Protein AF-A0A453CY94-F1 (afdb_monomer_lite)

Sequence (156 aa):
DRNDCIFLKGLSEATDLELSADSVVTVLNRDLKWCPTFTKLKTLLLNDWCLAADHNALICFLQHSPILGKLTLQLFEGPSYVTEAEGIYKPLGQSVASNCLKIVEIKCANVDKKVHQILKILTTYGIHLEQISVQQTSRIPGSGCFNFVCTGFSEN

Radius of gyration: 15.53 Å; chains: 1; bounding box: 41×43×42 Å

InterPro domains:
  IPR053197 F-box/SCF ubiquitin ligase complex component [PTHR34223] (3-136)

Secondary structure (DSSP, 8-state):
-----HHHHHHTT-SEEEE---TT-HHHHHHHTTPPP-TT--EEEEEGGGGHHHHHHHHHHHHH-TT--EEEEEEPSS--------------SSPPPPTT--EEEEEESS--HHHHHHHHHHHHTT--GGGEEEEE--SSTTPPPEEEE-------

Foldseek 3Di:
DPQALPPQVVVLAPQEDEDEDDQPPPSVLSSLLVHAASARHAEYEYELNCCPDPSSNVLSCQQRDQQHAEYEYEYEDDDRPPDPDPSDNDRPPQAAGHPNHQAYEYEYQDCDPSVVVVVVVNVSNPNDLQRYWYWHDHPDVPDDIDIDRRPDDDDD

pLDDT: mean 76.23, std 16.31, range [31.98, 96.38]

Organism: Aegilops tauschii subsp. strangulata (NCBI:txid200361)

Structure (mmCIF, N/CA/C/O backbone):
data_AF-A0A453CY94-F1
#
_entry.id   AF-A0A453CY94-F1
#
loop_
_atom_site.group_PDB
_atom_site.id
_atom_site.type_symbol
_atom_site.label_atom_id
_atom_site.label_alt_id
_atom_site.label_comp_id
_atom_site.label_asym_id
_atom_site.label_entity_id
_atom_site.label_seq_id
_atom_site.pdbx_PDB_ins_code
_atom_site.Cartn_x
_atom_site.Cartn_y
_atom_site.Cartn_z
_atom_site.occupancy
_atom_site.B_iso_or_equiv
_atom_site.auth_seq_id
_atom_site.auth_comp_id
_atom_site.auth_asym_id
_atom_site.auth_atom_id
_atom_site.pdbx_PDB_model_num
ATOM 1 N N . ASP A 1 1 ? -8.847 11.989 -28.611 1.00 42.97 1 ASP A N 1
ATOM 2 C CA . ASP A 1 1 ? -9.359 11.746 -27.250 1.00 42.97 1 ASP A CA 1
ATOM 3 C C . ASP A 1 1 ? -9.644 10.284 -26.962 1.00 42.97 1 ASP A C 1
ATOM 5 O O . ASP A 1 1 ? -10.763 9.827 -27.134 1.00 42.97 1 ASP A O 1
ATOM 9 N N . ARG A 1 2 ? -8.626 9.533 -26.533 1.00 49.31 2 ARG A N 1
ATOM 10 C CA . ARG A 1 2 ? -8.796 8.266 -25.798 1.00 49.31 2 ARG A CA 1
ATOM 11 C C . ARG A 1 2 ? -7.675 8.169 -24.766 1.00 49.31 2 ARG A C 1
ATOM 13 O O . ARG A 1 2 ? -6.723 7.423 -24.940 1.00 49.31 2 ARG A O 1
ATOM 20 N N . ASN A 1 3 ? -7.764 9.027 -23.757 1.00 54.88 3 ASN A N 1
ATOM 21 C CA . ASN A 1 3 ? -6.901 9.047 -22.575 1.00 54.88 3 ASN A CA 1
ATOM 22 C C . ASN A 1 3 ? -7.761 8.702 -21.348 1.00 54.88 3 ASN A C 1
ATOM 24 O O . ASN A 1 3 ? -7.775 9.435 -20.368 1.00 54.88 3 ASN A O 1
ATOM 28 N N . ASP A 1 4 ? -8.527 7.615 -21.443 1.00 59.69 4 ASP A N 1
ATOM 29 C CA . ASP A 1 4 ? -9.346 7.118 -20.340 1.00 59.69 4 ASP A CA 1
ATOM 30 C C . ASP A 1 4 ? -8.654 5.926 -19.681 1.00 59.69 4 ASP A C 1
ATOM 32 O O . ASP A 1 4 ? -8.103 5.061 -20.362 1.00 59.69 4 ASP A O 1
ATOM 36 N N . CYS A 1 5 ? -8.731 5.869 -18.354 1.00 65.75 5 CYS A N 1
ATOM 37 C CA . CYS A 1 5 ? -8.291 4.741 -17.543 1.00 65.75 5 CYS A CA 1
ATOM 38 C C . CYS A 1 5 ? -9.283 3.574 -17.654 1.00 65.75 5 CYS A C 1
ATOM 40 O O . CYS A 1 5 ? -10.140 3.397 -16.789 1.00 65.75 5 CYS A O 1
ATOM 42 N N . ILE A 1 6 ? -9.266 2.823 -18.755 1.00 76.00 6 ILE A N 1
ATOM 43 C CA . ILE A 1 6 ? -10.282 1.786 -19.002 1.00 76.00 6 ILE A CA 1
ATOM 44 C C . ILE A 1 6 ? -10.113 0.613 -18.029 1.00 76.00 6 ILE A C 1
ATOM 46 O O . ILE A 1 6 ? -11.109 0.090 -17.527 1.00 76.00 6 ILE A O 1
ATOM 50 N N . PHE A 1 7 ? -8.873 0.213 -17.737 1.00 79.81 7 PHE A N 1
ATOM 51 C CA . PHE A 1 7 ? -8.598 -0.961 -16.918 1.00 79.81 7 PHE A CA 1
ATOM 52 C C . PHE A 1 7 ? -8.897 -0.693 -15.442 1.00 79.81 7 PHE A C 1
ATOM 54 O O . PHE A 1 7 ? -9.729 -1.387 -14.859 1.00 79.81 7 PHE A O 1
ATOM 61 N N . LEU A 1 8 ? -8.298 0.341 -14.836 1.00 83.69 8 LEU A N 1
ATOM 62 C CA . LEU A 1 8 ? -8.512 0.590 -13.402 1.00 83.69 8 LEU A CA 1
ATOM 63 C C . LEU A 1 8 ? -9.943 1.054 -13.105 1.00 83.69 8 LEU A C 1
ATOM 65 O O . LEU A 1 8 ? -10.459 0.759 -12.030 1.00 83.69 8 LEU A O 1
ATOM 69 N N . LYS A 1 9 ? -10.625 1.728 -14.044 1.00 85.25 9 LYS A N 1
ATOM 70 C CA . LYS A 1 9 ? -12.039 2.104 -13.865 1.00 85.25 9 LYS A CA 1
ATOM 71 C C . LYS A 1 9 ? -12.954 0.885 -13.794 1.00 85.25 9 LYS A C 1
ATOM 73 O O . LYS A 1 9 ? -13.926 0.911 -13.052 1.00 85.25 9 LYS A O 1
ATOM 78 N N . GLY A 1 10 ? -12.631 -0.197 -14.503 1.00 86.12 10 GLY A N 1
ATOM 79 C CA . GLY A 1 10 ? -13.343 -1.469 -14.347 1.00 86.12 10 GLY A CA 1
ATOM 80 C C . GLY A 1 10 ? -13.197 -2.078 -12.946 1.00 86.12 10 GLY A C 1
ATOM 81 O O . GLY A 1 10 ? -14.037 -2.873 -12.534 1.00 86.12 10 GLY A O 1
ATOM 82 N N . LEU A 1 11 ? -12.160 -1.679 -12.202 1.00 88.75 11 LEU A N 1
ATOM 83 C CA . LEU A 1 11 ? -11.826 -2.190 -10.874 1.00 88.75 11 LEU A CA 1
ATOM 84 C C . LEU A 1 11 ? -12.239 -1.245 -9.733 1.00 88.75 11 LEU A C 1
ATOM 86 O O . LEU A 1 11 ? -12.098 -1.617 -8.571 1.00 88.75 11 LEU A O 1
ATOM 90 N N . SER A 1 12 ? -12.756 -0.041 -10.016 1.00 88.62 12 SER A N 1
ATOM 91 C CA . SER A 1 12 ? -13.004 0.989 -8.987 1.00 88.62 12 SER A CA 1
ATOM 92 C C . SER A 1 12 ? -14.051 0.590 -7.942 1.00 88.62 12 SER A C 1
ATOM 94 O O . SER A 1 12 ? -14.045 1.103 -6.823 1.00 88.62 12 SER A O 1
ATOM 96 N N . GLU A 1 13 ? -14.940 -0.338 -8.299 1.00 92.00 13 GLU A N 1
ATOM 97 C CA . GLU A 1 13 ? -15.988 -0.866 -7.422 1.00 92.00 13 GLU A CA 1
ATOM 98 C C . GLU A 1 13 ? -15.518 -2.034 -6.540 1.00 92.00 13 GLU A C 1
ATOM 100 O O . GLU A 1 13 ? -16.276 -2.497 -5.682 1.00 92.00 13 GLU A O 1
ATOM 105 N N . ALA A 1 14 ? -14.286 -2.519 -6.734 1.00 94.19 14 ALA A N 1
ATOM 106 C CA . ALA A 1 14 ? -13.733 -3.614 -5.952 1.00 94.19 14 ALA A CA 1
ATOM 107 C C . ALA A 1 14 ? -13.560 -3.216 -4.479 1.00 94.19 14 ALA A C 1
ATOM 109 O O . ALA A 1 14 ? -13.197 -2.088 -4.142 1.00 94.19 14 ALA A O 1
ATOM 110 N N . THR A 1 15 ? -13.832 -4.172 -3.591 1.00 95.81 15 THR A N 1
ATOM 111 C CA . THR A 1 15 ? -13.628 -4.006 -2.142 1.00 95.81 15 THR A CA 1
ATOM 112 C C . THR A 1 15 ? -12.268 -4.545 -1.706 1.00 95.81 15 THR A C 1
ATOM 114 O O . THR A 1 15 ? -11.629 -3.984 -0.821 1.00 95.81 15 THR A O 1
ATOM 117 N N . ASP A 1 16 ? -11.805 -5.588 -2.382 1.00 96.38 16 ASP A N 1
ATOM 118 C CA . ASP A 1 16 ? -10.531 -6.251 -2.164 1.00 96.38 16 ASP A CA 1
ATOM 119 C C . ASP A 1 16 ? -9.881 -6.406 -3.534 1.00 96.38 16 ASP A C 1
ATOM 121 O O . ASP A 1 16 ? -10.534 -6.859 -4.481 1.00 96.38 16 ASP A O 1
ATOM 125 N N . LEU A 1 17 ? -8.631 -5.973 -3.663 1.00 94.12 17 LEU A N 1
ATOM 126 C CA . LEU A 1 17 ? -7.941 -5.984 -4.943 1.00 94.12 17 LEU A CA 1
ATOM 127 C C . LEU A 1 17 ? -6.526 -6.528 -4.790 1.00 94.12 17 LEU A C 1
ATOM 129 O O . LEU A 1 17 ? -5.736 -6.037 -3.989 1.00 94.12 17 LEU A O 1
ATOM 133 N N . GLU A 1 18 ? -6.201 -7.516 -5.613 1.00 93.62 18 GLU A N 1
ATOM 134 C CA . GLU A 1 18 ? -4.843 -8.001 -5.803 1.00 93.62 18 GLU A CA 1
ATOM 135 C C . GLU A 1 18 ? -4.397 -7.656 -7.223 1.00 93.62 18 GLU A C 1
ATOM 137 O O . GLU A 1 18 ? -5.007 -8.090 -8.201 1.00 93.62 18 GLU A O 1
ATOM 142 N N . LEU A 1 19 ? -3.332 -6.863 -7.334 1.00 87.50 19 LEU A N 1
ATOM 143 C CA . LEU A 1 19 ? -2.706 -6.531 -8.607 1.00 87.50 19 LEU A CA 1
ATOM 144 C C . LEU A 1 19 ? -1.270 -7.036 -8.607 1.00 87.50 19 LEU A C 1
ATOM 146 O O . LEU A 1 19 ? -0.337 -6.376 -8.144 1.00 87.50 19 LEU A O 1
ATOM 150 N N . SER A 1 20 ? -1.109 -8.212 -9.197 1.00 82.88 20 SER A N 1
ATOM 151 C CA . SER A 1 20 ? 0.176 -8.852 -9.441 1.00 82.88 20 SER A CA 1
ATOM 152 C C . SER A 1 20 ? 0.448 -8.839 -10.941 1.00 82.88 20 SER A C 1
ATOM 154 O O . SER A 1 20 ? -0.401 -9.223 -11.743 1.00 82.88 20 SER A O 1
ATOM 156 N N . ALA A 1 21 ? 1.626 -8.368 -11.324 1.00 75.44 21 ALA A N 1
ATOM 157 C CA . ALA A 1 21 ? 2.055 -8.293 -12.710 1.00 75.44 21 ALA A CA 1
ATOM 158 C C . ALA A 1 21 ? 3.560 -8.537 -12.812 1.00 75.44 21 ALA A C 1
ATOM 160 O O . ALA A 1 21 ? 4.316 -8.151 -11.920 1.00 75.44 21 ALA A O 1
ATOM 161 N N . ASP A 1 22 ? 3.980 -9.143 -13.918 1.00 69.19 22 ASP A N 1
ATOM 162 C CA . ASP A 1 22 ? 5.385 -9.173 -14.311 1.00 69.19 22 ASP A CA 1
ATOM 163 C C . ASP A 1 22 ? 5.764 -7.834 -14.960 1.00 69.19 22 ASP A C 1
ATOM 165 O O . ASP A 1 22 ? 4.901 -7.126 -15.481 1.00 69.19 22 ASP A O 1
ATOM 169 N N . SER A 1 23 ? 7.049 -7.469 -14.934 1.00 56.78 23 SER A N 1
ATOM 170 C CA . SER A 1 23 ? 7.598 -6.122 -15.212 1.00 56.78 23 SER A CA 1
ATOM 171 C C . SER A 1 23 ? 7.249 -5.464 -16.567 1.00 56.78 23 SER A C 1
ATOM 173 O O . SER A 1 23 ? 7.697 -4.355 -16.848 1.00 56.78 23 SER A O 1
ATOM 175 N N . VAL A 1 24 ? 6.432 -6.097 -17.411 1.00 53.22 2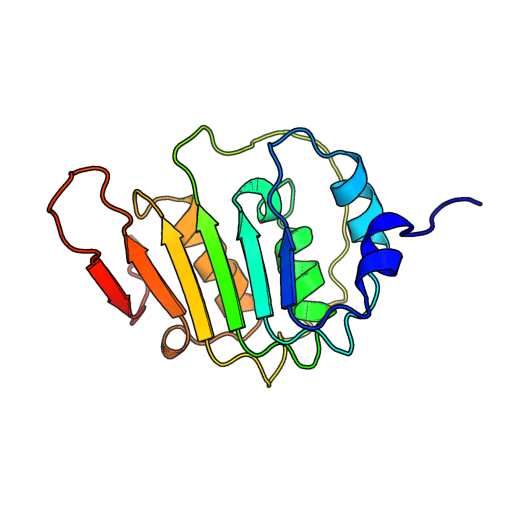4 VAL A N 1
ATOM 176 C CA . VAL A 1 24 ? 6.133 -5.714 -18.800 1.00 53.22 24 VAL A CA 1
ATOM 177 C C . VAL A 1 24 ? 4.782 -4.984 -18.953 1.00 53.22 24 VAL A C 1
ATOM 179 O O . VAL A 1 24 ? 4.340 -4.702 -20.069 1.00 53.2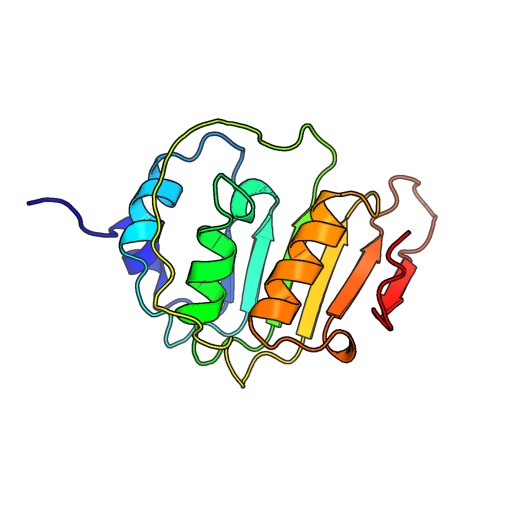2 24 VAL A O 1
ATOM 182 N N . VAL A 1 25 ? 4.077 -4.633 -17.872 1.00 58.47 25 VAL A N 1
ATOM 183 C CA . VAL A 1 25 ? 2.702 -4.109 -18.000 1.00 58.47 25 VAL A CA 1
ATOM 184 C C . VAL A 1 25 ? 2.655 -2.603 -18.313 1.00 58.47 25 VAL A C 1
ATOM 186 O O . VAL A 1 25 ? 2.367 -1.748 -17.479 1.00 58.47 25 VAL A O 1
ATOM 189 N N . THR A 1 26 ? 2.862 -2.276 -19.593 1.00 58.97 26 THR A N 1
ATOM 190 C CA . THR A 1 26 ? 2.712 -0.915 -20.151 1.00 58.97 26 THR A CA 1
ATOM 191 C C . THR A 1 26 ? 1.274 -0.381 -20.133 1.00 58.97 26 THR A C 1
ATOM 193 O O . THR A 1 26 ? 1.070 0.821 -20.300 1.00 58.97 26 THR A O 1
ATOM 196 N N . VAL A 1 27 ? 0.270 -1.251 -19.981 1.00 64.00 27 VAL A N 1
ATOM 197 C CA . VAL A 1 27 ? -1.152 -0.859 -19.927 1.00 64.00 27 VAL A CA 1
ATOM 198 C C . VAL A 1 27 ? -1.468 -0.229 -18.577 1.00 64.00 27 VAL A C 1
ATOM 200 O O . VAL A 1 27 ? -2.025 0.859 -18.510 1.00 64.00 27 VAL A O 1
ATOM 203 N N . LEU A 1 28 ? -1.026 -0.872 -17.503 1.00 68.50 28 LEU A N 1
ATOM 204 C CA . LEU A 1 28 ? -1.315 -0.430 -16.151 1.00 68.50 28 LEU A CA 1
ATOM 205 C C . LEU A 1 28 ? -0.565 0.869 -15.833 1.00 68.50 28 LEU A C 1
ATOM 207 O O . LEU A 1 28 ? -1.178 1.808 -15.340 1.00 68.50 28 LEU A O 1
ATOM 211 N N . ASN A 1 29 ? 0.696 0.996 -16.262 1.00 67.88 29 ASN A N 1
ATOM 212 C CA . ASN A 1 29 ? 1.445 2.254 -16.147 1.00 67.88 29 ASN A CA 1
ATOM 213 C C . ASN A 1 29 ? 0.792 3.436 -16.885 1.00 67.88 29 ASN A C 1
ATOM 215 O O . ASN A 1 29 ? 0.847 4.565 -16.400 1.00 67.88 29 ASN A O 1
ATOM 219 N N . ARG A 1 30 ? 0.156 3.200 -18.041 1.00 68.06 30 ARG A N 1
ATOM 220 C CA . ARG A 1 30 ? -0.578 4.249 -18.772 1.00 68.06 30 ARG A CA 1
ATOM 221 C C . ARG A 1 30 ? -1.836 4.693 -18.029 1.00 68.06 30 ARG A C 1
ATOM 223 O O . ARG A 1 30 ? -2.122 5.888 -17.969 1.00 68.06 30 ARG A O 1
ATOM 230 N N . ASP A 1 31 ? -2.544 3.738 -17.446 1.00 72.38 31 ASP A N 1
ATOM 231 C CA . ASP A 1 31 ? -3.799 3.961 -16.737 1.00 72.38 31 ASP A CA 1
ATOM 232 C C . ASP A 1 31 ? -3.599 4.689 -15.396 1.00 72.38 31 ASP A C 1
ATOM 234 O O . ASP A 1 31 ? -4.456 5.482 -15.005 1.00 72.38 31 ASP A O 1
ATOM 238 N N . LEU A 1 32 ? -2.445 4.520 -14.737 1.00 74.62 32 LEU A N 1
ATOM 239 C CA . LEU A 1 32 ? -2.110 5.216 -13.484 1.00 74.62 32 LEU A CA 1
ATOM 240 C C . LEU A 1 32 ? -2.148 6.746 -13.598 1.00 74.62 32 LEU A C 1
ATOM 242 O O . LEU A 1 32 ? -2.499 7.425 -12.634 1.00 74.62 32 LEU A O 1
ATOM 246 N N . LYS A 1 33 ? -1.848 7.310 -14.777 1.00 70.50 33 LYS A N 1
ATOM 247 C CA . LYS A 1 33 ? -1.951 8.761 -15.021 1.00 70.50 33 LYS A CA 1
ATOM 248 C C . LYS A 1 33 ? -3.374 9.292 -14.816 1.00 70.50 33 LYS A C 1
ATOM 250 O O . LYS A 1 33 ? -3.555 10.456 -14.473 1.00 70.50 33 LYS A O 1
ATOM 255 N N . TRP A 1 34 ? -4.366 8.437 -15.029 1.00 74.19 34 TRP A N 1
ATOM 256 C CA . TRP A 1 34 ? -5.790 8.749 -14.968 1.00 74.19 34 TRP A CA 1
ATOM 257 C C . TRP A 1 34 ? -6.482 7.921 -13.883 1.00 74.19 34 TRP A C 1
ATOM 259 O O . TRP A 1 34 ? -7.645 7.545 -14.029 1.00 74.19 34 TRP A O 1
ATOM 269 N N . CYS A 1 35 ? -5.739 7.608 -12.819 1.00 78.56 35 CYS A N 1
ATOM 270 C CA . CYS A 1 35 ? -6.172 6.721 -11.754 1.00 78.56 35 CYS A CA 1
ATOM 271 C C . CYS A 1 35 ? -7.560 7.106 -11.207 1.00 78.56 35 CYS A C 1
ATOM 273 O O . CYS A 1 35 ? -7.747 8.237 -10.745 1.00 78.56 35 CYS A O 1
ATOM 275 N N . PRO A 1 36 ? -8.549 6.197 -11.247 1.00 85.44 36 PRO A N 1
ATOM 276 C CA . PRO A 1 36 ? -9.867 6.465 -10.697 1.00 85.44 36 PRO A CA 1
ATOM 277 C C . PRO A 1 36 ? -9.820 6.440 -9.169 1.00 85.44 36 PRO A C 1
ATOM 279 O O . PRO A 1 36 ? -8.944 5.824 -8.566 1.00 85.44 36 PRO A O 1
ATOM 282 N N . THR A 1 37 ? -10.810 7.060 -8.533 1.00 90.06 37 THR A N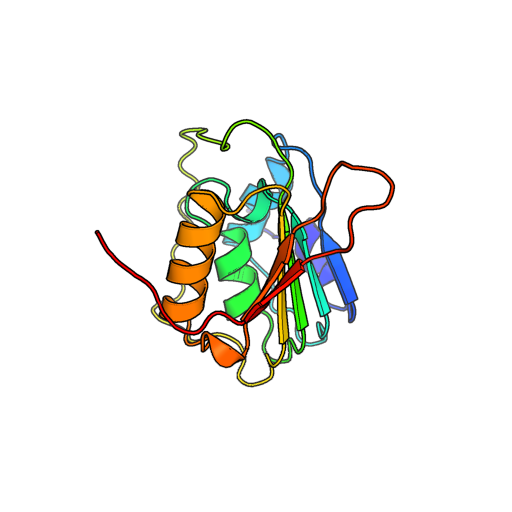 1
ATOM 283 C CA . THR A 1 37 ? -11.011 6.912 -7.089 1.00 90.06 37 THR A CA 1
ATOM 284 C C . THR A 1 37 ? -11.630 5.551 -6.784 1.00 90.06 37 THR A C 1
ATOM 286 O O . THR A 1 37 ? -12.715 5.227 -7.264 1.00 90.06 37 THR A O 1
ATOM 289 N N . PHE A 1 38 ? -10.970 4.779 -5.931 1.00 92.12 38 PHE A N 1
ATOM 290 C CA . PHE A 1 38 ? -11.426 3.490 -5.431 1.00 92.12 38 PHE A CA 1
ATOM 291 C C . PHE A 1 38 ? -12.234 3.687 -4.146 1.00 92.12 38 PHE A C 1
ATOM 293 O O . PHE A 1 38 ? -11.751 3.490 -3.031 1.00 92.12 38 PHE A O 1
ATOM 300 N N . THR A 1 39 ? -13.489 4.114 -4.281 1.00 91.12 39 THR A N 1
ATOM 301 C CA . THR A 1 39 ? -14.326 4.510 -3.133 1.00 91.12 39 THR A CA 1
ATOM 302 C C . THR A 1 39 ? -14.711 3.355 -2.208 1.00 91.12 39 THR A C 1
ATOM 304 O O . THR A 1 39 ? -15.160 3.604 -1.093 1.00 91.12 39 THR A O 1
ATOM 307 N N . LYS A 1 40 ? -14.579 2.103 -2.667 1.00 94.75 40 LYS A N 1
ATOM 308 C CA . LYS A 1 40 ? -14.967 0.892 -1.923 1.00 94.75 40 LYS A CA 1
ATOM 309 C C . LYS A 1 40 ? -13.784 0.039 -1.465 1.00 94.75 40 LYS A C 1
ATOM 311 O O . LYS A 1 40 ? -13.995 -0.891 -0.690 1.00 94.75 40 LYS A O 1
ATOM 316 N N . LEU A 1 41 ? -12.570 0.355 -1.907 1.00 96.19 41 LEU A N 1
ATOM 317 C CA . LEU A 1 41 ? -11.404 -0.494 -1.704 1.00 96.19 41 LEU A CA 1
ATOM 318 C C . LEU A 1 41 ? -10.934 -0.455 -0.247 1.00 96.19 41 LEU A C 1
ATOM 320 O O . LEU A 1 41 ? -10.528 0.588 0.258 1.00 96.19 41 LEU A O 1
ATOM 324 N N . LYS A 1 42 ? -10.984 -1.610 0.416 1.00 95.69 42 LYS A N 1
ATOM 325 C CA . LYS A 1 42 ? -10.601 -1.824 1.817 1.00 95.69 42 LYS A CA 1
ATOM 326 C C . LYS A 1 42 ? -9.279 -2.560 1.952 1.00 95.69 42 LYS A C 1
ATOM 328 O O . LYS A 1 42 ? -8.538 -2.274 2.894 1.00 95.69 42 LYS A O 1
ATOM 333 N N . THR A 1 43 ? -8.982 -3.489 1.047 1.00 96.38 43 THR A N 1
ATOM 334 C CA . THR A 1 43 ? -7.714 -4.222 1.048 1.00 96.38 43 THR A CA 1
ATOM 335 C C . THR A 1 43 ? -7.060 -4.164 -0.324 1.00 96.38 43 THR A C 1
ATOM 337 O O . THR A 1 43 ? -7.732 -4.266 -1.350 1.00 96.38 43 THR A O 1
ATOM 340 N N . LEU A 1 44 ? -5.744 -3.962 -0.336 1.00 95.94 44 LEU A N 1
ATOM 341 C CA . LEU A 1 44 ? -4.952 -3.883 -1.555 1.00 95.94 44 LEU A CA 1
ATOM 342 C C . LEU A 1 44 ? -3.676 -4.707 -1.409 1.00 95.94 44 LEU A C 1
ATOM 344 O O . LEU A 1 44 ? -2.921 -4.506 -0.456 1.00 95.94 44 LEU A O 1
ATOM 348 N N . LEU A 1 45 ? -3.416 -5.579 -2.380 1.00 94.81 45 LEU A N 1
ATOM 349 C CA . LEU A 1 45 ? -2.141 -6.266 -2.548 1.00 94.81 45 LEU A CA 1
ATOM 350 C C . LEU A 1 45 ? -1.483 -5.825 -3.855 1.00 94.81 45 LEU A C 1
ATOM 352 O O . LEU A 1 45 ? -2.098 -5.894 -4.919 1.00 94.81 45 LEU A O 1
ATOM 356 N N . LEU A 1 46 ? -0.224 -5.402 -3.765 1.00 91.44 46 LEU A N 1
ATOM 357 C CA . LEU A 1 46 ? 0.628 -5.060 -4.903 1.00 91.44 46 LEU A CA 1
ATOM 358 C C . LEU A 1 46 ? 1.931 -5.863 -4.831 1.00 91.44 46 LEU A C 1
ATOM 360 O O . LEU A 1 46 ? 2.396 -6.176 -3.733 1.00 91.44 46 LEU A O 1
ATOM 364 N N . ASN A 1 47 ? 2.546 -6.153 -5.978 1.00 87.38 47 ASN A N 1
ATOM 365 C CA . ASN A 1 47 ? 3.897 -6.719 -6.024 1.00 87.38 47 ASN A CA 1
ATOM 366 C C . ASN A 1 47 ? 4.959 -5.665 -6.425 1.00 87.38 47 ASN A C 1
ATOM 368 O O . ASN A 1 47 ? 4.623 -4.494 -6.598 1.00 87.38 47 ASN A O 1
ATOM 372 N N . ASP A 1 48 ? 6.224 -6.072 -6.597 1.00 83.06 48 ASP A N 1
ATOM 373 C CA . ASP A 1 48 ? 7.360 -5.210 -6.983 1.00 83.06 48 ASP A CA 1
ATOM 374 C C . ASP A 1 48 ? 7.092 -4.192 -8.102 1.00 83.06 48 ASP A C 1
ATOM 376 O O . ASP A 1 48 ? 7.703 -3.119 -8.101 1.00 83.06 48 ASP A O 1
ATOM 380 N N . TRP A 1 49 ? 6.204 -4.495 -9.059 1.00 81.19 49 TRP A N 1
ATOM 381 C CA . TRP A 1 49 ? 5.889 -3.577 -10.156 1.00 81.19 49 TRP A CA 1
ATOM 382 C C . TRP A 1 49 ? 5.353 -2.236 -9.642 1.00 81.19 49 TRP A C 1
ATOM 384 O O . TRP A 1 49 ? 5.492 -1.234 -10.335 1.00 81.19 49 TRP A O 1
ATOM 394 N N . CYS A 1 50 ? 4.784 -2.163 -8.432 1.00 82.25 50 CYS A N 1
ATOM 395 C CA . CYS A 1 50 ? 4.241 -0.909 -7.909 1.00 82.25 50 CYS A CA 1
ATOM 396 C C . CYS A 1 50 ? 5.303 0.158 -7.634 1.00 82.25 50 CYS A C 1
ATOM 398 O O . CYS A 1 50 ? 4.981 1.325 -7.400 1.00 82.25 50 CYS A O 1
ATOM 400 N N . LEU A 1 51 ? 6.564 -0.260 -7.625 1.00 76.75 51 LEU A N 1
ATOM 401 C CA . LEU A 1 51 ? 7.704 0.610 -7.460 1.00 76.75 51 LEU A CA 1
ATOM 402 C C . LEU A 1 51 ? 8.292 1.043 -8.820 1.00 76.75 51 LEU A C 1
ATOM 404 O O . LEU A 1 51 ? 9.211 1.865 -8.820 1.00 76.75 51 LEU A O 1
ATOM 408 N N . ALA A 1 52 ? 7.765 0.516 -9.945 1.00 72.19 52 ALA A N 1
ATOM 409 C CA . ALA A 1 52 ? 8.093 0.903 -11.326 1.00 72.19 52 ALA A CA 1
ATOM 410 C C . ALA A 1 52 ? 8.171 2.417 -11.506 1.00 72.19 52 ALA A C 1
ATOM 412 O O . ALA A 1 52 ? 7.506 3.131 -10.761 1.00 72.19 52 ALA A O 1
ATOM 413 N N . ALA A 1 53 ? 9.010 2.857 -12.462 1.00 58.19 53 ALA A N 1
ATOM 414 C CA . ALA A 1 53 ? 9.438 4.243 -12.696 1.00 58.19 53 ALA A CA 1
ATOM 415 C C . ALA A 1 53 ? 8.537 5.296 -12.016 1.00 58.19 53 ALA A C 1
ATOM 417 O O . ALA A 1 53 ? 7.350 5.407 -12.327 1.00 58.19 53 ALA A O 1
ATOM 418 N N . ASP A 1 54 ? 9.137 6.020 -11.066 1.00 62.12 54 ASP A N 1
ATOM 419 C CA . ASP A 1 54 ? 8.552 7.072 -10.219 1.00 62.12 54 ASP A CA 1
ATOM 420 C C . ASP A 1 54 ? 7.548 6.635 -9.128 1.00 62.12 54 ASP A C 1
ATOM 422 O O . ASP A 1 54 ? 6.943 7.481 -8.469 1.00 62.12 54 ASP A O 1
ATOM 426 N N . HIS A 1 55 ? 7.400 5.329 -8.856 1.00 65.44 55 HIS A N 1
ATOM 427 C CA . HIS A 1 55 ? 6.556 4.795 -7.760 1.00 65.44 55 HIS A CA 1
ATOM 428 C C . HIS A 1 55 ? 5.077 5.169 -7.892 1.00 65.44 55 HIS A C 1
ATOM 430 O O . HIS A 1 55 ? 4.313 5.196 -6.921 1.00 65.44 55 HIS A O 1
ATOM 436 N N . ASN A 1 56 ? 4.668 5.425 -9.130 1.00 73.31 56 ASN A N 1
ATOM 437 C CA . ASN A 1 56 ? 3.389 6.028 -9.481 1.00 73.31 56 ASN A CA 1
ATOM 438 C C . ASN A 1 56 ? 2.194 5.192 -9.045 1.00 73.31 56 ASN A C 1
ATOM 440 O O . ASN A 1 56 ? 1.131 5.722 -8.735 1.00 73.31 56 ASN A O 1
ATOM 444 N N . ALA A 1 57 ? 2.369 3.875 -9.009 1.00 82.44 57 ALA A N 1
ATOM 445 C CA . ALA A 1 57 ? 1.303 2.965 -8.650 1.00 82.44 57 ALA A CA 1
ATOM 446 C C . ALA A 1 57 ? 0.986 3.029 -7.164 1.00 82.44 57 ALA A C 1
ATOM 448 O O . ALA A 1 57 ? -0.156 3.285 -6.790 1.00 82.44 57 ALA A O 1
ATOM 449 N N . LEU A 1 58 ? 2.009 2.829 -6.326 1.00 87.69 58 LEU A N 1
ATOM 450 C CA . LEU A 1 58 ? 1.859 2.880 -4.879 1.00 87.69 58 LEU A CA 1
ATOM 451 C C . LEU A 1 58 ? 1.284 4.235 -4.461 1.00 87.69 58 LEU A C 1
ATOM 453 O O . LEU A 1 58 ? 0.302 4.282 -3.725 1.00 87.69 58 LEU A O 1
ATOM 457 N N . ILE A 1 59 ? 1.844 5.325 -4.993 1.00 86.25 59 ILE A N 1
ATOM 458 C CA . ILE A 1 59 ? 1.367 6.678 -4.706 1.00 86.25 59 ILE A CA 1
ATOM 459 C C . ILE A 1 59 ? -0.079 6.865 -5.174 1.00 86.25 59 ILE A C 1
ATOM 461 O O . ILE A 1 59 ? -0.893 7.337 -4.378 1.00 86.25 59 ILE A O 1
ATOM 465 N N . CYS A 1 60 ? -0.430 6.455 -6.404 1.00 86.06 60 CYS A N 1
ATOM 466 C CA . CYS A 1 60 ? -1.815 6.541 -6.866 1.00 86.06 60 CYS A CA 1
ATOM 467 C C . CYS A 1 60 ? -2.754 5.866 -5.860 1.00 86.06 60 CYS A C 1
ATOM 469 O O . CYS A 1 60 ? -3.709 6.492 -5.402 1.00 86.06 60 CYS A O 1
ATOM 471 N N . PHE A 1 61 ? -2.514 4.602 -5.509 1.00 89.75 61 PHE A N 1
ATOM 472 C CA . PHE A 1 61 ? -3.467 3.874 -4.677 1.00 89.75 61 PHE A CA 1
ATOM 473 C C . PHE A 1 61 ? -3.593 4.481 -3.280 1.00 89.75 61 PHE A C 1
ATOM 475 O O . PHE A 1 61 ? -4.705 4.534 -2.754 1.00 89.75 61 PHE A O 1
ATOM 482 N N . LEU A 1 62 ? -2.500 4.995 -2.709 1.00 89.00 62 LEU A N 1
ATOM 483 C CA . LEU A 1 62 ? -2.534 5.708 -1.431 1.00 89.00 62 LEU A CA 1
ATOM 484 C C . LEU A 1 62 ? -3.395 6.978 -1.496 1.00 89.00 62 LEU A C 1
ATOM 486 O O . LEU A 1 62 ? -4.134 7.249 -0.551 1.00 89.00 62 LEU A O 1
ATOM 490 N N . GLN A 1 63 ? -3.333 7.727 -2.603 1.00 86.94 63 GLN A N 1
ATOM 491 C CA . GLN A 1 63 ? -4.080 8.979 -2.785 1.00 86.94 63 GLN A CA 1
ATOM 492 C C . GLN A 1 63 ? -5.539 8.766 -3.221 1.00 86.94 63 GLN A C 1
ATOM 494 O O . GLN A 1 63 ? -6.413 9.558 -2.872 1.00 86.94 63 GLN A O 1
ATOM 499 N N . HIS A 1 64 ? -5.821 7.704 -3.977 1.00 89.69 64 HIS A N 1
ATOM 500 C CA . HIS A 1 64 ? -7.117 7.475 -4.621 1.00 89.69 64 HIS A CA 1
ATOM 501 C C . HIS A 1 64 ? -8.000 6.439 -3.912 1.00 89.69 64 HIS A C 1
ATOM 503 O O . HIS A 1 64 ? -9.099 6.155 -4.387 1.00 89.69 64 HIS A O 1
ATOM 509 N N . SER A 1 65 ? -7.575 5.900 -2.767 1.00 92.81 65 SER A N 1
ATOM 510 C CA . SER A 1 65 ? -8.331 4.887 -2.010 1.00 92.81 65 SER A CA 1
ATOM 511 C C . SER A 1 65 ? -8.705 5.411 -0.618 1.00 92.81 65 SER A C 1
ATOM 513 O O . SER A 1 65 ? -8.074 5.040 0.371 1.00 92.81 65 SER A O 1
ATOM 515 N N . PRO A 1 66 ? -9.726 6.281 -0.492 1.00 90.06 66 PRO A N 1
ATOM 516 C CA . PRO A 1 66 ? -9.994 7.041 0.733 1.00 90.06 66 PRO A CA 1
ATOM 517 C C . PRO A 1 66 ? -10.362 6.187 1.951 1.00 90.06 66 PRO A C 1
ATOM 519 O O . PRO A 1 66 ? -10.216 6.668 3.072 1.00 90.06 66 PRO A O 1
ATOM 522 N N . ILE A 1 67 ? -10.806 4.940 1.760 1.00 93.62 67 ILE A N 1
ATOM 523 C CA . ILE A 1 67 ? -11.211 4.028 2.844 1.00 93.62 67 ILE A CA 1
ATOM 524 C C . ILE A 1 67 ? -10.315 2.786 2.974 1.00 93.62 67 ILE A C 1
ATOM 526 O O . ILE A 1 67 ? -10.702 1.821 3.641 1.00 93.62 67 ILE A O 1
ATOM 530 N N . LEU A 1 68 ? -9.141 2.792 2.334 1.00 95.06 68 LEU A N 1
ATOM 531 C CA . LEU A 1 68 ? -8.216 1.663 2.358 1.00 95.06 68 LEU A CA 1
ATOM 532 C C . LEU A 1 68 ? -7.811 1.354 3.799 1.00 95.06 68 LEU A C 1
ATOM 534 O O . LEU A 1 68 ? -7.267 2.211 4.481 1.00 95.06 68 LEU A O 1
ATOM 538 N N . GLY A 1 69 ? -8.082 0.135 4.262 1.00 94.19 69 GLY A N 1
ATOM 539 C CA . GLY A 1 69 ? -7.802 -0.307 5.629 1.00 94.19 69 GLY A CA 1
ATOM 540 C C . GLY A 1 69 ? -6.503 -1.096 5.767 1.00 94.19 69 GLY A C 1
ATOM 541 O O . GLY A 1 69 ? -5.821 -0.985 6.791 1.00 94.19 69 GLY A O 1
ATOM 542 N N . LYS A 1 70 ? -6.158 -1.879 4.738 1.00 95.88 70 LYS A N 1
ATOM 543 C CA . LYS A 1 70 ? -4.969 -2.736 4.704 1.00 95.88 70 LYS A CA 1
ATOM 544 C C . LYS A 1 70 ? -4.249 -2.643 3.359 1.00 95.88 70 LYS A C 1
ATOM 546 O O . LYS A 1 70 ? -4.869 -2.823 2.314 1.00 95.88 70 LYS A O 1
ATOM 551 N N . LEU A 1 71 ? -2.934 -2.455 3.413 1.00 95.75 71 LEU A N 1
ATOM 552 C CA . LEU A 1 71 ? -2.023 -2.541 2.273 1.00 95.75 71 LEU A CA 1
ATOM 553 C C . LEU A 1 71 ? -1.047 -3.705 2.475 1.00 95.75 71 LEU A C 1
ATOM 555 O O . LEU A 1 71 ? -0.439 -3.829 3.537 1.00 95.75 71 LEU A O 1
ATOM 559 N N . THR A 1 72 ? -0.855 -4.529 1.450 1.00 94.94 72 THR A N 1
ATOM 560 C CA . THR A 1 72 ? 0.175 -5.569 1.413 1.00 94.94 72 THR A CA 1
ATOM 561 C C . THR A 1 72 ? 1.073 -5.367 0.193 1.00 94.94 72 THR A C 1
ATOM 563 O O . THR A 1 72 ? 0.591 -5.284 -0.933 1.00 94.94 72 THR A O 1
ATOM 566 N N . LEU A 1 73 ? 2.384 -5.301 0.413 1.00 92.94 73 LEU A N 1
ATOM 567 C CA . LEU A 1 73 ? 3.409 -5.201 -0.623 1.00 92.94 73 LEU A CA 1
ATOM 568 C C . LEU A 1 73 ? 4.199 -6.504 -0.654 1.00 92.94 73 LEU A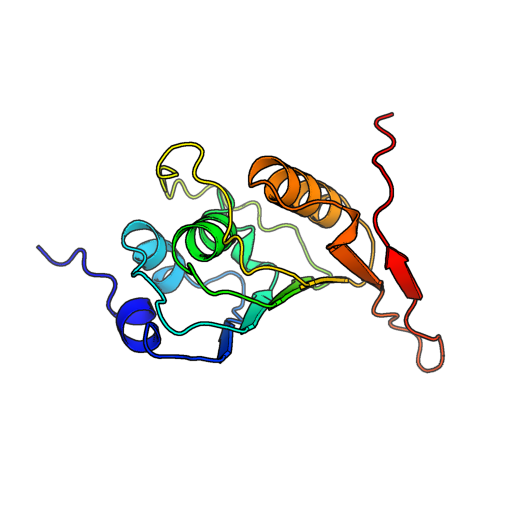 C 1
ATOM 570 O O . LEU A 1 73 ? 4.849 -6.848 0.329 1.00 92.94 73 LEU A O 1
ATOM 574 N N . GLN A 1 74 ? 4.129 -7.237 -1.760 1.00 91.38 74 GLN A N 1
ATOM 575 C CA . GLN A 1 74 ? 4.803 -8.519 -1.929 1.00 91.38 74 GLN A CA 1
ATOM 576 C C . GLN A 1 74 ? 5.999 -8.383 -2.870 1.00 91.38 74 GLN A C 1
ATOM 578 O O . GLN A 1 74 ? 5.849 -8.253 -4.081 1.00 91.38 74 GLN A O 1
ATOM 583 N N . LEU A 1 75 ? 7.193 -8.418 -2.290 1.00 87.38 75 LEU A N 1
ATOM 584 C CA . LEU A 1 75 ? 8.453 -8.212 -2.984 1.00 87.38 75 LEU A CA 1
ATOM 585 C C . LEU A 1 75 ? 9.136 -9.546 -3.271 1.00 87.38 75 LEU A C 1
ATOM 587 O O . LEU A 1 75 ? 9.425 -10.332 -2.362 1.00 87.38 75 LEU A O 1
ATOM 591 N N . PHE A 1 76 ? 9.425 -9.781 -4.541 1.00 81.88 76 PHE A N 1
ATOM 592 C CA . PHE A 1 76 ? 10.117 -10.949 -5.042 1.00 81.88 76 PHE A CA 1
ATOM 593 C C . PHE A 1 76 ? 11.601 -10.651 -5.282 1.00 81.88 76 PHE A C 1
ATOM 595 O O . PHE A 1 76 ? 12.045 -9.526 -5.539 1.00 81.88 76 PHE A O 1
ATOM 602 N N . GLU A 1 77 ? 12.404 -11.709 -5.181 1.00 70.94 77 GLU A N 1
ATOM 603 C CA . GLU A 1 77 ? 13.826 -11.643 -5.492 1.00 70.94 77 GLU A CA 1
ATOM 604 C C . GLU A 1 77 ? 14.013 -11.555 -7.011 1.00 70.94 77 GLU A C 1
ATOM 606 O O . GLU A 1 77 ? 13.523 -12.397 -7.761 1.00 70.94 77 GLU A O 1
ATOM 611 N N . GLY A 1 78 ? 14.717 -10.525 -7.466 1.00 65.38 78 GLY A N 1
ATOM 612 C CA . GLY A 1 78 ? 14.906 -10.249 -8.885 1.00 65.38 78 GLY A CA 1
ATOM 613 C C . GLY A 1 78 ? 15.429 -8.832 -9.103 1.00 65.38 78 GLY A C 1
ATOM 614 O O . GLY A 1 78 ? 15.355 -8.007 -8.177 1.00 65.38 78 GLY A O 1
ATOM 615 N N . PRO A 1 79 ? 15.983 -8.539 -10.296 1.00 56.56 79 PRO A N 1
ATOM 616 C CA . PRO A 1 79 ? 16.554 -7.233 -10.588 1.00 56.56 79 PRO A CA 1
ATOM 617 C C . PRO A 1 79 ? 15.539 -6.136 -10.263 1.00 56.56 79 PRO A C 1
ATOM 619 O O . PRO A 1 79 ? 14.356 -6.248 -10.588 1.00 56.56 79 PRO A O 1
ATOM 622 N N . SER A 1 80 ? 16.005 -5.082 -9.584 1.00 55.03 80 SER A N 1
ATOM 623 C CA . SER A 1 80 ? 15.253 -3.832 -9.498 1.00 55.03 80 SER A CA 1
ATOM 624 C C . SER A 1 80 ? 14.886 -3.451 -10.920 1.00 55.03 80 SER A C 1
ATOM 626 O O . SER A 1 80 ? 15.770 -3.376 -11.774 1.00 55.03 80 SER A O 1
ATOM 628 N N . TYR A 1 81 ? 13.600 -3.252 -11.188 1.00 56.91 81 TYR A N 1
ATOM 629 C CA . TYR A 1 81 ? 13.183 -2.646 -12.437 1.00 56.91 81 TYR A CA 1
ATOM 630 C C . TYR A 1 81 ? 13.890 -1.270 -12.454 1.00 56.91 81 TYR A C 1
ATOM 632 O O . TYR A 1 81 ? 13.690 -0.394 -11.621 1.00 56.91 81 TYR A O 1
ATOM 640 N N . VAL A 1 82 ? 14.894 -1.121 -13.297 1.00 47.31 82 VAL A N 1
ATOM 641 C CA . VAL A 1 82 ? 15.444 0.185 -13.637 1.00 47.31 82 VAL A CA 1
ATOM 642 C C . VAL A 1 82 ? 15.191 0.245 -15.118 1.00 47.31 82 VAL A C 1
ATOM 644 O O . VAL A 1 82 ? 16.006 -0.170 -15.933 1.00 47.31 82 VAL A O 1
ATOM 647 N N . THR A 1 83 ? 13.958 0.590 -15.456 1.00 45.53 83 THR A N 1
ATOM 648 C CA . THR A 1 83 ? 13.607 0.905 -16.829 1.00 45.53 83 THR A CA 1
ATOM 649 C C . THR A 1 83 ? 13.368 2.396 -16.837 1.00 45.53 83 THR A C 1
ATOM 651 O O . THR A 1 83 ? 12.409 2.879 -16.240 1.00 45.53 83 THR A O 1
ATOM 654 N N . GLU A 1 84 ? 14.307 3.106 -17.452 1.00 40.84 84 GLU A N 1
ATOM 655 C CA . GLU A 1 84 ? 14.223 4.515 -17.815 1.00 40.84 84 GLU A CA 1
ATOM 656 C C . GLU A 1 84 ? 13.051 4.686 -18.793 1.00 40.84 84 GLU A C 1
ATOM 658 O O . GLU A 1 84 ? 13.211 4.699 -20.009 1.00 40.84 84 GLU A O 1
ATOM 663 N N . ALA A 1 85 ? 11.832 4.704 -18.271 1.00 44.78 85 ALA A N 1
ATOM 664 C CA . ALA A 1 85 ? 10.640 5.022 -19.032 1.00 44.78 85 ALA A CA 1
ATOM 665 C C . ALA A 1 85 ? 9.910 6.125 -18.275 1.00 44.78 85 ALA A C 1
ATOM 667 O O . ALA A 1 85 ? 9.223 5.862 -17.290 1.00 44.78 85 ALA A O 1
ATOM 668 N N . GLU A 1 86 ? 10.102 7.362 -18.738 1.00 43.44 86 GLU A N 1
ATOM 669 C CA . GLU A 1 86 ? 9.415 8.562 -18.262 1.00 43.44 86 GLU A CA 1
ATOM 670 C C . GLU A 1 86 ? 7.897 8.418 -18.450 1.00 43.44 86 GLU A C 1
ATOM 672 O O . GLU A 1 86 ? 7.315 8.778 -19.475 1.00 43.44 86 GLU A O 1
ATOM 677 N N . GLY A 1 87 ? 7.230 7.880 -17.436 1.00 46.78 87 GLY A N 1
ATOM 678 C CA . GLY A 1 87 ? 5.804 8.046 -17.226 1.00 46.78 87 GLY A CA 1
ATOM 679 C C . GLY A 1 87 ? 5.624 9.095 -16.147 1.00 46.78 87 GLY A C 1
ATOM 680 O O . GLY A 1 87 ? 5.565 8.745 -14.979 1.00 46.78 87 GLY A O 1
ATOM 681 N N . ILE A 1 88 ? 5.546 10.375 -16.516 1.00 49.91 88 ILE A N 1
ATOM 682 C CA . ILE A 1 88 ? 5.391 11.457 -15.534 1.00 49.91 88 ILE A CA 1
ATOM 683 C C . ILE A 1 88 ? 3.965 11.406 -14.958 1.00 49.91 88 ILE A C 1
ATOM 685 O O . ILE A 1 88 ? 3.058 12.103 -15.428 1.00 49.91 88 ILE A O 1
ATOM 689 N N . TYR A 1 89 ? 3.742 10.569 -13.948 1.00 55.38 89 TYR A N 1
ATOM 690 C CA . TYR A 1 89 ? 2.672 10.796 -12.988 1.00 55.38 89 TYR A CA 1
ATOM 691 C C . TYR A 1 89 ? 3.095 12.001 -12.155 1.00 55.38 89 TYR A C 1
ATOM 693 O O . TYR A 1 89 ? 4.191 12.046 -11.601 1.00 55.38 89 TYR A O 1
ATOM 701 N N . LYS A 1 90 ? 2.245 13.021 -12.113 1.00 58.69 90 LYS A N 1
ATOM 702 C CA . LYS A 1 90 ? 2.445 14.157 -11.219 1.00 58.69 90 LYS A CA 1
ATOM 703 C C . LYS A 1 90 ? 1.595 13.877 -9.988 1.00 58.69 90 LYS A C 1
ATOM 705 O O . LYS A 1 90 ? 0.372 13.941 -10.128 1.00 58.69 90 LYS A O 1
ATOM 710 N N . PRO A 1 91 ? 2.198 13.559 -8.826 1.00 58.84 91 PRO A N 1
ATOM 711 C CA . PRO A 1 91 ? 1.447 13.416 -7.590 1.00 58.84 91 PRO A CA 1
ATOM 712 C C . PRO A 1 91 ? 0.573 14.646 -7.380 1.00 58.84 91 PRO A C 1
ATOM 714 O O . PRO A 1 91 ? 0.990 15.774 -7.674 1.00 58.84 91 PRO A O 1
ATOM 717 N N . LEU A 1 92 ? -0.646 14.431 -6.894 1.00 55.50 92 LEU A N 1
ATOM 718 C CA . LEU A 1 92 ? -1.618 15.498 -6.687 1.00 55.50 92 LEU A CA 1
ATOM 719 C C . LEU A 1 92 ? -1.245 16.308 -5.430 1.00 55.50 92 LEU A C 1
ATOM 721 O O . LEU A 1 92 ? -1.895 16.210 -4.396 1.00 55.50 92 LEU A O 1
ATOM 725 N N . GLY A 1 93 ? -0.131 17.046 -5.476 1.00 57.69 93 GLY A N 1
ATOM 726 C CA . GLY A 1 93 ? 0.466 17.661 -4.289 1.00 57.69 93 GLY A CA 1
ATOM 727 C C . GLY A 1 93 ? 0.804 16.637 -3.194 1.00 57.69 93 GLY A C 1
ATOM 728 O O . GLY A 1 93 ? 0.711 15.423 -3.385 1.00 57.69 93 GLY A O 1
ATOM 729 N N . GLN A 1 94 ? 1.209 17.125 -2.023 1.00 57.22 94 GLN A N 1
ATOM 730 C CA . GLN A 1 94 ? 1.514 16.286 -0.861 1.00 57.22 94 GLN A CA 1
ATOM 731 C C . GLN A 1 94 ? 0.205 15.868 -0.165 1.00 57.22 94 GLN A C 1
ATOM 733 O O . GLN A 1 94 ? -0.110 16.319 0.931 1.00 57.22 94 GLN A O 1
ATOM 738 N N . SER A 1 95 ? -0.617 15.080 -0.865 1.00 64.06 95 SER A N 1
ATOM 739 C CA . SER A 1 95 ? -1.847 14.501 -0.315 1.00 64.06 95 SER A CA 1
ATOM 740 C C . SER A 1 95 ? -1.492 13.305 0.565 1.00 64.06 95 SER A C 1
ATOM 742 O O . SER A 1 95 ? -0.757 12.422 0.123 1.00 64.06 95 SER A O 1
ATOM 744 N N . VAL A 1 96 ? -1.990 13.295 1.801 1.00 68.00 96 VAL A N 1
ATOM 745 C CA . VAL A 1 96 ? -1.743 12.243 2.800 1.00 68.00 96 VAL A CA 1
ATOM 746 C C . VAL A 1 96 ? -2.500 10.967 2.411 1.00 68.00 96 VAL A C 1
ATOM 748 O O . VAL A 1 96 ? -3.567 11.037 1.799 1.00 68.00 96 VAL A O 1
ATOM 751 N N . ALA A 1 97 ? -1.949 9.800 2.751 1.00 74.56 97 ALA A N 1
ATOM 752 C CA . ALA A 1 97 ? -2.628 8.517 2.591 1.00 74.56 97 ALA A CA 1
ATOM 753 C C . ALA A 1 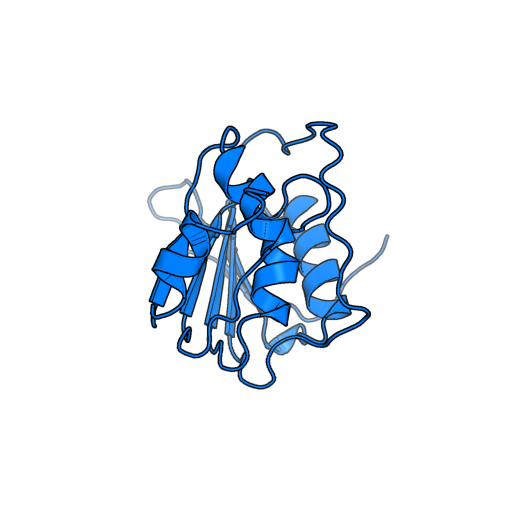97 ? -3.979 8.485 3.333 1.00 74.56 97 ALA A C 1
ATOM 755 O O . ALA A 1 97 ? -4.262 9.308 4.205 1.00 74.56 97 ALA A O 1
ATOM 756 N N . SER A 1 98 ? -4.825 7.504 3.004 1.00 77.50 98 SER 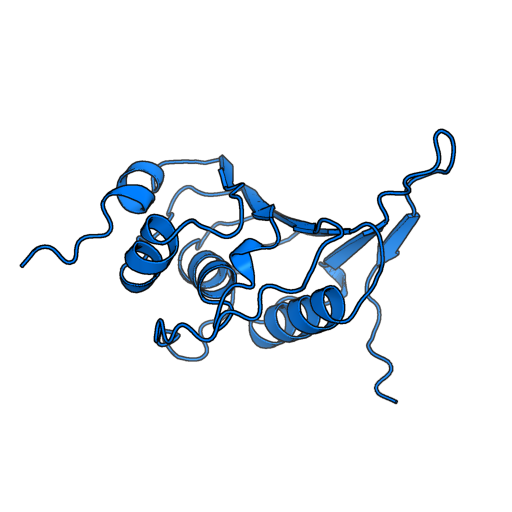A N 1
ATOM 757 C CA . SER A 1 98 ? -6.101 7.305 3.700 1.00 77.50 98 SER A CA 1
ATOM 758 C C . SER A 1 98 ? -5.931 7.240 5.223 1.00 77.50 98 SER A C 1
ATOM 760 O O . SER A 1 98 ? -5.214 6.387 5.741 1.00 77.50 98 SER A O 1
ATOM 762 N N . ASN A 1 99 ? -6.703 8.055 5.949 1.00 80.31 99 ASN A N 1
ATOM 763 C CA . ASN A 1 99 ? -6.812 7.990 7.414 1.00 80.31 99 ASN A CA 1
ATOM 764 C C . ASN A 1 99 ? -7.392 6.653 7.918 1.00 80.31 99 ASN A C 1
ATOM 766 O O . ASN A 1 99 ? -7.373 6.374 9.117 1.00 80.31 99 ASN A O 1
ATOM 770 N N . CYS A 1 100 ? -7.967 5.840 7.027 1.00 87.88 100 CYS A N 1
ATOM 771 C CA . CYS A 1 100 ? -8.467 4.512 7.358 1.00 87.88 100 CYS A CA 1
ATOM 772 C C . CYS A 1 100 ? -7.375 3.440 7.308 1.00 87.88 100 CYS A C 1
ATOM 774 O O . CYS A 1 100 ? -7.621 2.342 7.815 1.00 87.88 100 CYS A O 1
ATOM 776 N N . LEU A 1 101 ? -6.198 3.740 6.744 1.00 90.81 101 LEU A N 1
ATOM 777 C CA . LEU A 1 101 ? -5.120 2.773 6.585 1.00 90.81 101 LEU A CA 1
ATOM 778 C C . LEU A 1 101 ? -4.512 2.476 7.949 1.00 90.81 101 LEU A C 1
ATOM 780 O O . LEU A 1 101 ? -3.878 3.329 8.561 1.00 90.81 101 LEU A O 1
ATOM 784 N N . LYS A 1 102 ? -4.740 1.257 8.441 1.00 89.25 102 LYS A N 1
ATOM 785 C CA . LYS A 1 102 ? -4.302 0.816 9.774 1.00 89.25 102 LYS A CA 1
ATOM 786 C C . LYS A 1 102 ? -3.159 -0.181 9.717 1.00 89.25 102 LYS A C 1
ATOM 788 O O . LYS A 1 102 ? -2.379 -0.245 10.658 1.00 89.25 102 LYS A O 1
ATOM 793 N N . ILE A 1 103 ? -3.104 -0.975 8.651 1.00 91.69 103 ILE A N 1
ATOM 794 C CA . ILE A 1 103 ? -2.183 -2.102 8.525 1.00 91.69 103 ILE A CA 1
ATOM 795 C C . ILE A 1 103 ? -1.429 -1.976 7.207 1.00 91.69 103 ILE A C 1
ATOM 797 O O . ILE A 1 103 ? -2.047 -1.951 6.141 1.00 91.69 103 ILE A O 1
ATOM 801 N N . VAL A 1 104 ? -0.101 -1.962 7.282 1.00 93.81 104 VAL A N 1
ATOM 802 C CA . VAL A 1 104 ? 0.781 -2.095 6.126 1.00 93.81 104 VAL A CA 1
ATOM 803 C C . VAL A 1 104 ? 1.701 -3.290 6.338 1.00 93.81 104 VAL A C 1
ATOM 805 O O . VAL A 1 104 ? 2.458 -3.347 7.300 1.00 93.81 104 VAL A O 1
ATOM 808 N N . GLU A 1 105 ? 1.637 -4.261 5.436 1.00 94.56 105 GLU A N 1
ATOM 809 C CA . GLU A 1 105 ? 2.474 -5.461 5.460 1.00 94.56 105 GLU A CA 1
ATOM 810 C C . GLU A 1 105 ? 3.427 -5.447 4.267 1.00 94.56 105 GLU A C 1
ATOM 812 O O . GLU A 1 105 ? 2.983 -5.412 3.124 1.00 94.56 105 GLU A O 1
ATOM 817 N N . ILE A 1 106 ? 4.731 -5.522 4.510 1.00 92.75 106 ILE A N 1
ATOM 818 C CA . ILE A 1 106 ? 5.752 -5.684 3.472 1.00 92.75 106 ILE A CA 1
ATOM 819 C C . ILE A 1 106 ? 6.282 -7.108 3.571 1.00 92.75 106 ILE A C 1
ATOM 821 O O . ILE A 1 106 ? 6.933 -7.455 4.547 1.00 92.75 106 ILE A O 1
ATOM 825 N N . LYS A 1 107 ? 6.014 -7.943 2.575 1.00 91.50 107 LYS A N 1
ATOM 826 C CA . LYS A 1 107 ? 6.526 -9.311 2.482 1.00 91.50 107 LYS A CA 1
ATOM 827 C C . LYS A 1 107 ? 7.711 -9.319 1.532 1.00 91.50 107 LYS A C 1
ATOM 829 O O . LYS A 1 107 ? 7.563 -8.890 0.396 1.00 91.50 107 LYS A O 1
ATOM 834 N N . CYS A 1 108 ? 8.871 -9.788 1.968 1.00 88.00 108 CYS A N 1
ATOM 835 C CA . CYS A 1 108 ? 10.077 -9.794 1.137 1.00 88.00 108 CYS A CA 1
ATOM 836 C C . CYS A 1 108 ? 11.002 -10.959 1.488 1.00 88.00 108 CYS A C 1
ATOM 838 O O . CYS A 1 108 ? 11.049 -11.385 2.638 1.00 88.00 108 CYS A O 1
ATOM 840 N N . ALA A 1 109 ? 11.801 -11.434 0.531 1.00 84.00 109 ALA A N 1
ATOM 841 C CA . ALA A 1 109 ? 12.837 -12.428 0.823 1.00 84.00 109 ALA A CA 1
ATOM 842 C C . ALA A 1 109 ? 13.983 -11.839 1.667 1.00 84.00 109 ALA A C 1
ATOM 844 O O . ALA A 1 109 ? 14.433 -12.472 2.615 1.00 84.00 109 ALA A O 1
ATOM 845 N N . ASN A 1 110 ? 14.411 -10.612 1.347 1.00 81.06 110 ASN A N 1
ATOM 846 C CA . ASN A 1 110 ? 15.485 -9.888 2.026 1.00 81.06 110 ASN A CA 1
ATOM 847 C C . ASN A 1 110 ? 15.086 -8.423 2.245 1.00 81.06 110 ASN A C 1
ATOM 849 O O . ASN A 1 110 ? 14.404 -7.830 1.409 1.00 81.06 110 ASN A O 1
ATOM 853 N N . VAL A 1 111 ? 15.554 -7.824 3.344 1.00 82.69 111 VAL A N 1
ATOM 854 C CA . VAL A 1 111 ? 15.409 -6.381 3.591 1.00 82.69 111 VAL A CA 1
ATOM 855 C C . VAL A 1 111 ? 16.510 -5.652 2.829 1.00 82.69 111 VAL A C 1
ATOM 857 O O . VAL A 1 111 ? 17.648 -5.563 3.284 1.00 82.69 111 VAL A O 1
ATOM 860 N N . ASP A 1 112 ? 16.175 -5.174 1.636 1.00 82.56 112 ASP A N 1
ATOM 861 C CA . ASP A 1 112 ? 17.109 -4.558 0.697 1.00 82.56 112 ASP A CA 1
ATOM 862 C C . ASP A 1 112 ? 16.787 -3.070 0.449 1.00 82.56 112 ASP A C 1
ATOM 864 O O . ASP A 1 112 ? 15.991 -2.440 1.154 1.00 82.56 112 ASP A O 1
ATOM 868 N N . LYS A 1 113 ? 17.417 -2.477 -0.572 1.00 82.75 113 LYS A N 1
ATOM 869 C CA . LYS A 1 113 ? 17.188 -1.077 -0.956 1.00 82.75 113 LYS A CA 1
ATOM 870 C C . LYS A 1 113 ? 15.728 -0.790 -1.347 1.00 82.75 113 LYS A C 1
ATOM 872 O O . LYS A 1 113 ? 15.274 0.326 -1.102 1.00 82.75 113 LYS A O 1
ATOM 877 N N . LYS A 1 114 ? 14.986 -1.763 -1.901 1.00 83.00 114 LYS A N 1
ATOM 878 C CA . LYS A 1 114 ? 13.571 -1.590 -2.283 1.00 83.00 114 LYS A CA 1
ATOM 879 C C . LYS A 1 114 ? 12.708 -1.386 -1.044 1.00 83.00 114 LYS A C 1
ATOM 881 O O . LYS A 1 114 ? 11.889 -0.471 -1.011 1.00 83.00 114 LYS A O 1
ATOM 886 N N . VAL A 1 115 ? 12.942 -2.185 0.002 1.00 87.00 115 VAL A N 1
ATOM 887 C CA . VAL A 1 115 ? 12.234 -2.045 1.286 1.00 87.00 115 VAL A CA 1
ATOM 888 C C . VAL A 1 115 ? 12.485 -0.663 1.887 1.00 87.00 115 VAL A C 1
ATOM 890 O O . VAL A 1 115 ? 11.539 0.023 2.263 1.00 87.00 115 VAL A O 1
ATOM 893 N N . HIS A 1 116 ? 13.737 -0.197 1.902 1.00 85.75 116 HIS A N 1
ATOM 894 C CA . HIS A 1 116 ? 14.062 1.145 2.400 1.00 85.75 116 HIS A CA 1
ATOM 895 C C . HIS A 1 116 ? 13.354 2.250 1.604 1.00 85.75 116 HIS A C 1
ATOM 897 O O . HIS A 1 116 ? 12.868 3.219 2.184 1.00 85.75 116 HIS A O 1
ATOM 903 N N . GLN A 1 117 ? 13.265 2.103 0.282 1.00 85.69 117 GLN A N 1
ATOM 904 C CA . GLN A 1 117 ? 12.575 3.058 -0.579 1.00 85.69 117 GLN A CA 1
ATOM 905 C C . GLN A 1 117 ? 11.062 3.085 -0.332 1.00 85.69 117 GLN A C 1
ATOM 907 O O . GLN A 1 117 ? 10.489 4.166 -0.218 1.00 85.69 117 GLN A O 1
ATOM 912 N N . ILE A 1 118 ? 10.431 1.917 -0.177 1.00 89.00 118 ILE A N 1
ATOM 913 C CA . ILE A 1 118 ? 9.020 1.809 0.215 1.00 89.00 118 ILE A CA 1
ATOM 914 C C . ILE A 1 118 ? 8.779 2.540 1.526 1.00 89.00 118 ILE A C 1
ATOM 916 O O . ILE A 1 118 ? 7.881 3.371 1.606 1.00 89.00 118 ILE A O 1
ATOM 920 N N . LEU A 1 119 ? 9.591 2.256 2.543 1.00 89.62 119 LEU A N 1
ATOM 921 C CA . LEU A 1 119 ? 9.420 2.852 3.859 1.00 89.62 119 LEU A CA 1
ATOM 922 C C . LEU A 1 119 ? 9.510 4.387 3.793 1.00 89.62 119 LEU A C 1
ATOM 924 O O . LEU A 1 119 ? 8.681 5.056 4.401 1.00 89.62 119 LEU A O 1
ATOM 928 N N . LYS A 1 120 ? 10.436 4.949 2.999 1.00 87.81 120 LYS A N 1
ATOM 929 C CA . LYS A 1 120 ? 10.535 6.403 2.758 1.00 87.81 120 LYS A CA 1
ATOM 930 C C . LYS A 1 120 ? 9.287 6.987 2.096 1.00 87.81 120 LYS A C 1
ATOM 932 O O . LYS A 1 120 ? 8.858 8.081 2.456 1.00 87.81 120 LYS A O 1
ATOM 937 N N . ILE A 1 121 ? 8.702 6.281 1.130 1.00 87.31 121 ILE A N 1
ATOM 938 C CA . ILE A 1 121 ? 7.458 6.715 0.486 1.00 87.31 121 ILE A CA 1
ATOM 939 C C . ILE A 1 121 ? 6.330 6.686 1.513 1.00 87.31 121 ILE A C 1
ATOM 941 O O . ILE A 1 121 ? 5.701 7.709 1.748 1.00 87.31 121 ILE A O 1
ATOM 945 N N . LEU A 1 122 ? 6.112 5.558 2.187 1.00 89.62 122 LEU A N 1
ATOM 946 C CA . LEU A 1 122 ? 5.025 5.411 3.156 1.00 89.62 122 LEU A CA 1
ATOM 947 C C . LEU A 1 122 ? 5.065 6.514 4.231 1.00 89.62 122 LEU A C 1
ATOM 949 O O . LEU A 1 122 ? 4.041 7.148 4.486 1.00 89.62 122 LEU A O 1
ATOM 953 N N . THR A 1 123 ? 6.243 6.821 4.784 1.00 88.44 123 THR A N 1
ATOM 954 C CA . THR A 1 123 ? 6.387 7.898 5.777 1.00 88.44 123 THR A CA 1
ATOM 955 C C . THR A 1 123 ? 6.168 9.290 5.187 1.00 88.44 123 THR A C 1
ATOM 957 O O . THR A 1 123 ? 5.545 10.129 5.834 1.00 88.44 123 THR A O 1
ATOM 960 N N . THR A 1 124 ? 6.590 9.534 3.942 1.00 87.06 124 THR A N 1
ATOM 961 C CA . THR A 1 124 ? 6.317 10.794 3.220 1.00 87.06 124 THR A CA 1
ATOM 962 C C . THR A 1 124 ? 4.814 11.034 3.034 1.00 87.06 124 THR A C 1
ATOM 964 O O . THR A 1 124 ? 4.370 12.181 3.048 1.00 87.06 124 THR A O 1
ATOM 967 N N . TYR A 1 125 ? 4.027 9.963 2.898 1.00 85.94 125 TYR A N 1
ATOM 968 C CA . TYR A 1 125 ? 2.569 10.006 2.749 1.00 85.94 125 TYR A CA 1
ATOM 969 C C . TYR A 1 125 ? 1.817 9.834 4.082 1.00 85.94 125 TYR A C 1
ATOM 971 O O . TYR A 1 125 ? 0.611 9.593 4.081 1.00 85.94 125 TYR A O 1
ATOM 979 N N . GLY A 1 126 ? 2.503 10.007 5.219 1.00 86.12 126 GLY A N 1
ATOM 980 C CA . GLY A 1 126 ? 1.890 10.085 6.549 1.00 86.12 126 GLY A CA 1
ATOM 981 C C . GLY A 1 126 ? 1.583 8.742 7.212 1.00 86.12 126 GLY A C 1
ATOM 982 O O . GLY A 1 126 ? 0.837 8.705 8.186 1.00 86.12 126 GLY A O 1
ATOM 983 N N . ILE A 1 127 ? 2.145 7.641 6.712 1.00 90.31 127 ILE A N 1
ATOM 984 C CA . ILE A 1 127 ? 2.010 6.324 7.339 1.00 90.31 127 ILE A CA 1
ATOM 985 C C . ILE A 1 127 ? 3.110 6.177 8.388 1.00 90.31 127 ILE A C 1
ATOM 987 O O . ILE A 1 127 ? 4.303 6.247 8.080 1.00 90.31 127 ILE A O 1
ATOM 991 N N . HIS A 1 128 ? 2.709 5.959 9.636 1.00 88.19 128 HIS A N 1
ATOM 992 C CA . HIS A 1 128 ? 3.633 5.800 10.751 1.00 88.19 128 HIS A CA 1
ATOM 993 C C . HIS A 1 128 ? 4.278 4.413 10.733 1.00 88.19 128 HIS A C 1
ATOM 995 O O . HIS A 1 128 ? 3.632 3.417 10.413 1.00 88.19 128 HIS A O 1
ATOM 1001 N N . LEU A 1 129 ? 5.550 4.334 11.136 1.00 86.88 129 LEU A N 1
ATOM 1002 C CA . LEU A 1 129 ? 6.310 3.078 11.150 1.00 86.88 129 LEU A CA 1
ATOM 1003 C C . LEU A 1 129 ? 5.656 1.988 12.019 1.00 86.88 129 LEU A C 1
ATOM 1005 O O . LEU A 1 129 ? 5.729 0.813 11.678 1.00 86.88 129 LEU A O 1
ATOM 1009 N N . GLU A 1 130 ? 4.936 2.380 13.072 1.00 85.94 130 GLU A N 1
ATOM 1010 C CA . GLU A 1 130 ? 4.169 1.488 13.956 1.00 85.94 130 GLU A CA 1
ATOM 1011 C C . GLU A 1 130 ? 3.052 0.722 13.227 1.00 85.94 130 GLU A C 1
ATOM 1013 O O . GLU A 1 130 ? 2.646 -0.356 13.658 1.00 85.94 130 GLU A O 1
ATOM 1018 N N . GLN A 1 131 ? 2.559 1.266 12.112 1.00 87.81 131 GLN A N 1
ATOM 1019 C CA . GLN A 1 131 ? 1.535 0.644 11.268 1.00 87.81 131 GLN A CA 1
ATOM 1020 C C . GLN A 1 131 ? 2.142 -0.344 10.263 1.00 87.81 131 GLN A C 1
ATOM 1022 O O . GLN A 1 131 ? 1.402 -1.056 9.578 1.00 87.81 131 GLN A O 1
ATOM 1027 N N . ILE A 1 132 ? 3.474 -0.367 10.146 1.00 92.12 132 ILE A N 1
ATOM 1028 C CA . ILE A 1 132 ? 4.212 -1.123 9.141 1.00 92.12 132 ILE A CA 1
ATOM 1029 C C . ILE A 1 132 ? 4.853 -2.352 9.785 1.00 92.12 132 ILE A C 1
ATOM 1031 O O . ILE A 1 132 ? 5.682 -2.262 10.693 1.00 92.12 132 ILE A O 1
ATOM 1035 N N . SER A 1 133 ? 4.509 -3.520 9.249 1.00 91.31 133 SER A N 1
ATOM 1036 C CA . SER A 1 133 ? 5.162 -4.784 9.558 1.00 91.31 133 SER A CA 1
ATOM 1037 C C . SER A 1 133 ? 5.906 -5.309 8.337 1.00 91.31 133 SER A C 1
ATOM 1039 O O . SER A 1 133 ? 5.337 -5.406 7.251 1.00 91.31 133 SER A O 1
ATOM 1041 N N . VAL A 1 134 ? 7.172 -5.679 8.517 1.00 88.94 134 VAL A N 1
ATOM 1042 C CA . VAL A 1 134 ? 7.980 -6.343 7.490 1.00 88.94 134 VAL A CA 1
ATOM 1043 C C . VAL A 1 134 ? 8.063 -7.828 7.819 1.00 88.94 134 VAL A C 1
ATOM 1045 O O . VAL A 1 134 ? 8.512 -8.204 8.899 1.00 88.94 134 VAL A O 1
ATOM 1048 N N . GLN A 1 135 ? 7.632 -8.673 6.892 1.00 87.94 135 GLN A N 1
ATOM 1049 C CA . GLN A 1 135 ? 7.642 -10.123 7.010 1.00 87.94 135 GLN A CA 1
ATOM 1050 C C . GLN A 1 135 ? 8.674 -10.703 6.053 1.00 87.94 135 GLN A C 1
ATOM 1052 O O . GLN A 1 135 ? 8.568 -10.552 4.832 1.00 87.94 135 GLN A O 1
ATOM 1057 N N . GLN A 1 136 ? 9.664 -11.396 6.603 1.00 82.00 136 GLN A N 1
ATOM 1058 C CA . GLN A 1 136 ? 10.626 -12.115 5.782 1.00 82.00 136 GLN A CA 1
ATOM 1059 C C . GLN A 1 136 ? 10.048 -13.460 5.347 1.00 82.00 136 GLN A C 1
ATOM 1061 O O . GLN A 1 136 ? 9.762 -14.324 6.178 1.00 82.00 136 GLN A O 1
ATOM 1066 N N . THR A 1 137 ? 9.890 -13.644 4.038 1.00 73.00 137 THR A N 1
ATOM 1067 C CA . THR A 1 137 ? 9.514 -14.928 3.446 1.00 73.00 137 THR A CA 1
ATOM 1068 C C . THR A 1 137 ? 10.789 -15.739 3.241 1.00 73.00 137 THR A C 1
ATOM 1070 O O . THR A 1 137 ? 11.496 -15.563 2.247 1.00 73.00 137 THR A O 1
ATOM 1073 N N . SER A 1 138 ? 11.136 -16.585 4.208 1.00 63.47 138 SER A N 1
ATOM 1074 C CA . SER A 1 138 ? 12.299 -17.458 4.088 1.00 63.47 138 SER A CA 1
ATOM 1075 C C . SER A 1 138 ? 12.096 -18.477 2.957 1.00 63.47 138 SER A C 1
ATOM 1077 O O . SER A 1 138 ? 11.017 -19.035 2.769 1.00 63.47 138 SER A O 1
ATOM 1079 N N . ARG A 1 139 ? 13.157 -18.749 2.188 1.00 55.41 139 ARG A N 1
ATOM 1080 C CA . ARG A 1 139 ? 13.175 -19.849 1.204 1.00 55.41 139 ARG A CA 1
ATOM 1081 C C . ARG A 1 139 ? 13.470 -21.215 1.819 1.00 55.41 139 ARG A C 1
ATOM 1083 O O . ARG A 1 139 ? 13.482 -22.206 1.097 1.00 55.41 139 ARG A O 1
ATOM 1090 N N . ILE A 1 140 ? 13.755 -21.277 3.119 1.00 54.16 140 ILE A N 1
ATOM 1091 C CA . ILE A 1 140 ? 14.152 -22.520 3.779 1.00 54.16 140 ILE A CA 1
ATOM 1092 C C . ILE A 1 140 ? 12.877 -23.220 4.260 1.00 54.16 140 ILE A C 1
ATOM 1094 O O . ILE A 1 140 ? 12.207 -22.686 5.148 1.00 54.16 140 ILE A O 1
ATOM 1098 N N . PRO A 1 141 ? 12.528 -24.407 3.727 1.00 44.38 141 PRO A N 1
ATOM 1099 C CA . PRO A 1 141 ? 11.423 -25.191 4.261 1.00 44.38 141 PRO A CA 1
ATOM 1100 C C . PRO A 1 141 ? 11.699 -25.481 5.743 1.00 44.38 141 PRO A C 1
ATOM 1102 O O . PRO A 1 141 ? 12.659 -26.174 6.071 1.00 44.38 141 PRO A O 1
ATOM 1105 N N . GLY A 1 142 ? 10.892 -24.907 6.639 1.00 52.91 142 GLY A N 1
ATOM 1106 C CA . GLY A 1 142 ? 11.001 -25.107 8.088 1.00 52.91 142 GLY A CA 1
ATOM 1107 C C . GLY A 1 142 ? 11.600 -23.953 8.900 1.00 52.91 142 GLY A C 1
ATOM 1108 O O . GLY A 1 142 ? 11.614 -24.059 10.124 1.00 52.91 142 GLY A O 1
ATOM 1109 N N . SER A 1 143 ? 12.048 -22.846 8.291 1.00 52.34 143 SER A N 1
ATOM 1110 C CA . SER A 1 143 ? 12.354 -21.634 9.066 1.00 52.34 143 SER A CA 1
ATOM 1111 C C . SER A 1 143 ? 11.117 -20.738 9.158 1.00 52.34 143 SER A C 1
ATOM 1113 O O . SER A 1 143 ? 10.470 -20.450 8.154 1.00 52.34 143 SER A O 1
ATOM 1115 N N . GLY A 1 144 ? 10.741 -20.351 10.378 1.00 54.28 144 GLY A N 1
ATOM 1116 C CA . GLY A 1 144 ? 9.566 -19.513 10.616 1.00 54.28 144 GLY A CA 1
ATOM 1117 C C . GLY A 1 144 ? 9.665 -18.149 9.926 1.00 54.28 144 GLY A C 1
ATOM 1118 O O . GLY A 1 144 ? 10.759 -17.622 9.725 1.00 54.28 144 GLY A O 1
ATOM 1119 N N . CYS A 1 145 ? 8.515 -17.567 9.578 1.00 56.94 145 CYS A N 1
ATOM 1120 C CA . CYS A 1 145 ? 8.445 -16.185 9.109 1.00 56.94 145 CYS A CA 1
ATOM 1121 C C . CYS A 1 145 ? 8.841 -15.243 10.253 1.00 56.94 145 CYS A C 1
ATOM 1123 O O . CYS A 1 145 ? 8.252 -15.300 11.336 1.00 56.94 145 CYS A O 1
ATOM 1125 N N . PHE A 1 146 ? 9.814 -14.365 10.015 1.00 57.97 146 PHE A N 1
ATOM 1126 C CA . PHE A 1 146 ? 10.166 -13.315 10.969 1.00 57.97 146 PHE A CA 1
ATOM 1127 C C . PHE A 1 146 ? 9.319 -12.077 10.693 1.00 57.97 146 PHE A C 1
ATOM 1129 O O . PHE A 1 146 ? 9.289 -11.593 9.561 1.00 57.97 146 PHE A O 1
ATOM 1136 N N . ASN A 1 147 ? 8.658 -11.569 11.734 1.00 65.88 147 ASN A N 1
ATOM 1137 C CA . ASN A 1 147 ? 7.903 -10.324 11.688 1.00 65.88 147 ASN A CA 1
ATOM 1138 C C . ASN A 1 147 ? 8.709 -9.235 12.391 1.00 65.88 147 ASN A C 1
ATOM 1140 O O . ASN A 1 147 ? 9.001 -9.342 13.582 1.00 65.88 147 ASN A O 1
ATOM 1144 N N . PHE A 1 148 ? 9.028 -8.178 11.660 1.00 70.44 148 PHE A N 1
ATOM 1145 C CA . PHE A 1 148 ? 9.637 -6.972 12.194 1.00 70.44 148 PHE A CA 1
ATOM 1146 C C . PHE A 1 148 ? 8.569 -5.884 12.258 1.00 70.44 148 PHE A C 1
ATOM 1148 O O . PHE A 1 148 ? 7.811 -5.696 11.305 1.00 70.44 148 PHE A O 1
ATOM 1155 N N . VAL A 1 149 ? 8.507 -5.172 13.378 1.00 75.19 149 VAL A N 1
ATOM 1156 C CA . VAL A 1 149 ? 7.809 -3.885 13.459 1.00 75.19 149 VAL A CA 1
ATOM 1157 C C . VAL A 1 149 ? 8.851 -2.815 13.181 1.00 75.19 149 VAL A C 1
ATOM 1159 O O . VAL A 1 149 ? 9.927 -2.835 13.783 1.00 75.19 149 VAL A O 1
ATOM 1162 N N . CYS A 1 150 ? 8.569 -1.905 12.254 1.00 70.12 150 CYS A N 1
ATOM 1163 C CA . CYS A 1 150 ? 9.480 -0.799 11.996 1.00 70.12 150 CYS A CA 1
ATOM 1164 C C . CYS A 1 150 ? 9.439 0.178 13.182 1.00 70.12 150 CYS A C 1
ATOM 1166 O O . CYS A 1 150 ? 8.407 0.776 13.463 1.00 70.12 150 CYS A O 1
ATOM 1168 N N . THR A 1 151 ? 10.562 0.349 13.883 1.00 66.38 151 THR A N 1
ATOM 1169 C CA . THR A 1 151 ? 10.670 1.250 15.050 1.00 66.38 151 THR A CA 1
ATOM 1170 C C . THR A 1 151 ? 11.582 2.456 14.811 1.00 66.38 151 THR A C 1
ATOM 1172 O O . THR A 1 151 ? 11.659 3.344 15.654 1.00 66.38 151 THR A O 1
ATOM 1175 N N . GLY A 1 152 ? 12.252 2.528 13.657 1.00 51.72 152 GLY A N 1
ATOM 1176 C CA . GLY A 1 152 ? 13.112 3.645 13.266 1.00 51.72 152 GLY A CA 1
ATOM 1177 C C . GLY A 1 152 ? 14.022 3.296 12.087 1.00 51.72 152 GLY A C 1
ATOM 1178 O O . GLY A 1 152 ? 14.165 2.125 11.734 1.00 51.72 152 GLY A O 1
ATOM 1179 N N . PHE A 1 153 ? 14.635 4.314 11.478 1.00 53.72 153 PHE A N 1
ATOM 1180 C CA . PHE A 1 153 ? 15.691 4.151 10.475 1.00 53.72 153 PHE A CA 1
ATOM 1181 C C . PHE A 1 153 ? 17.048 4.464 11.110 1.00 53.72 153 PHE A C 1
ATOM 1183 O O . PHE A 1 153 ? 17.194 5.506 11.747 1.00 53.72 153 PHE A O 1
ATOM 1190 N N . SER A 1 154 ? 18.050 3.611 10.898 1.00 45.06 154 SER A N 1
ATOM 1191 C CA . SER A 1 154 ? 19.450 4.025 11.024 1.00 45.06 154 SER A CA 1
ATOM 1192 C C . SER A 1 154 ? 19.925 4.465 9.646 1.00 45.06 154 SER A C 1
ATOM 1194 O O . SER A 1 154 ? 20.137 3.631 8.768 1.00 45.06 154 SER A O 1
ATOM 1196 N N . GLU A 1 155 ? 20.045 5.774 9.439 1.00 40.38 155 GLU A N 1
ATOM 1197 C CA . GLU A 1 155 ? 20.832 6.307 8.328 1.00 40.38 155 GLU A CA 1
ATOM 1198 C C . GLU A 1 155 ? 22.308 6.214 8.728 1.00 40.38 155 GLU A C 1
ATOM 1200 O O . GLU A 1 155 ? 22.686 6.682 9.801 1.00 40.38 155 GLU A O 1
ATOM 1205 N N . ASN A 1 156 ? 23.115 5.554 7.900 1.00 31.98 156 ASN A N 1
ATOM 1206 C CA . ASN A 1 156 ? 24.565 5.477 8.043 1.00 31.98 156 ASN A CA 1
ATOM 1207 C C . ASN A 1 156 ? 25.206 5.979 6.752 1.00 31.98 156 ASN A C 1
ATOM 1209 O O . ASN A 1 156 ? 24.647 5.652 5.676 1.00 31.98 156 ASN A O 1
#